Protein AF-A0A3M5EMF5-F1 (afdb_monomer_lite)

InterPro domains:
  IPR009246 Ethanolamine ammonia-lyase small subunit [PF05985] (13-131)
  IPR009246 Ethanolamine ammonia-lyase small subunit [PTHR39330] (5-131)
  IPR042251 Ethanolamine ammonia-lyase light chain, C-terminal [G3DSA:3.40.50.11240] (61-131)
  IPR042255 Ethanolamine ammonia-lyase light chain, N-terminal [G3DSA:1.10.30.40] (2-56)

Foldseek 3Di:
DDPPPDDPDPDDQPCVVVVVVDVDPPPQDADVPHGDPVVVVVVVVVVVVVVVQQQDDAPPVVVQVVQVVVVHHDDDFAFQQPGSVSVVVPVVRVVHTDPVRVVSVVVVCVVPPPPDPDDDDDDQRRGSPVD

Secondary structure (DSSP, 8-state):
-----PPPS-S--TTGGGGGG-SS------BTTB--HHHHHHHHHHHHHHHHHTTPPP-HHHHHHHHHHTT-------BS--SHHHHHH-HHHHTSB-HHHHHHHHHHHHTSSS--S-------TT-GGG-

Structure (mmCIF, N/CA/C/O backbone):
data_AF-A0A3M5EMF5-F1
#
_entry.id   AF-A0A3M5EMF5-F1
#
loop_
_atom_site.group_PDB
_atom_site.id
_atom_site.type_symbol
_atom_site.label_atom_id
_atom_site.label_alt_id
_atom_site.label_comp_id
_atom_site.label_asym_id
_atom_site.label_entity_id
_atom_site.label_seq_id
_atom_site.pdbx_PDB_ins_code
_atom_site.Cartn_x
_atom_site.Cartn_y
_atom_site.Cartn_z
_atom_site.occupancy
_atom_site.B_iso_or_equiv
_atom_site.auth_seq_id
_atom_site.auth_comp_id
_atom_site.auth_asym_id
_atom_site.auth_atom_id
_atom_site.pdbx_PDB_model_num
ATOM 1 N N . MET A 1 1 ? 43.102 1.481 -36.645 1.00 35.72 1 MET A N 1
ATOM 2 C CA . MET A 1 1 ? 43.067 0.506 -35.533 1.00 35.72 1 MET A CA 1
ATOM 3 C C . MET A 1 1 ? 41.605 0.177 -35.296 1.00 35.72 1 MET A C 1
ATOM 5 O O . MET A 1 1 ? 40.819 1.099 -35.171 1.00 35.72 1 MET A O 1
ATOM 9 N N . ASN A 1 2 ? 41.260 -1.101 -35.422 1.00 34.41 2 ASN A N 1
ATOM 10 C CA . ASN A 1 2 ? 39.952 -1.602 -35.848 1.00 34.41 2 ASN A CA 1
ATOM 11 C C . ASN A 1 2 ? 38.754 -1.158 -34.996 1.00 34.41 2 ASN A C 1
ATOM 13 O O . ASN A 1 2 ? 38.598 -1.617 -33.865 1.00 34.41 2 ASN A O 1
ATOM 17 N N . ASP A 1 3 ? 37.845 -0.411 -35.627 1.00 43.34 3 ASP A N 1
ATOM 18 C CA . ASP A 1 3 ? 36.421 -0.409 -35.300 1.00 43.34 3 ASP A CA 1
ATOM 19 C C . ASP A 1 3 ? 35.869 -1.819 -35.540 1.00 43.34 3 ASP A C 1
ATOM 21 O O . ASP A 1 3 ? 35.517 -2.210 -36.656 1.00 43.34 3 ASP A O 1
ATOM 25 N N . LYS A 1 4 ? 35.828 -2.630 -34.481 1.00 44.75 4 LYS A N 1
ATOM 26 C CA . LYS A 1 4 ? 35.009 -3.842 -34.476 1.00 44.75 4 LYS A CA 1
ATOM 27 C C . LYS A 1 4 ? 33.558 -3.411 -34.306 1.00 44.75 4 LYS A C 1
ATOM 29 O O . LYS A 1 4 ? 33.077 -3.240 -33.189 1.00 44.75 4 LYS A O 1
ATOM 34 N N . HIS A 1 5 ? 32.891 -3.252 -35.443 1.00 44.16 5 HIS A N 1
ATOM 35 C CA . HIS A 1 5 ? 31.442 -3.280 -35.587 1.00 44.16 5 HIS A CA 1
ATOM 36 C C . HIS A 1 5 ? 30.889 -4.442 -34.734 1.00 44.16 5 HIS A C 1
ATOM 38 O O . HIS A 1 5 ? 31.096 -5.614 -35.056 1.00 44.16 5 HIS A O 1
ATOM 44 N N . LEU A 1 6 ? 30.291 -4.130 -33.580 1.00 47.00 6 LEU A N 1
ATOM 45 C CA . LEU A 1 6 ? 29.552 -5.113 -32.789 1.00 47.00 6 LEU A CA 1
ATOM 46 C C . LEU A 1 6 ? 28.300 -5.473 -33.598 1.00 47.00 6 LEU A C 1
ATOM 48 O O . LEU A 1 6 ? 27.601 -4.554 -34.020 1.00 47.00 6 LEU A O 1
ATOM 52 N N . PRO A 1 7 ? 28.037 -6.763 -33.857 1.00 41.88 7 PRO A N 1
ATOM 53 C CA . PRO A 1 7 ? 27.007 -7.154 -34.800 1.00 41.88 7 PRO A CA 1
ATOM 54 C C . PRO A 1 7 ? 25.624 -6.700 -34.338 1.00 41.88 7 PRO A C 1
ATOM 56 O O . PRO A 1 7 ? 25.227 -6.875 -33.184 1.00 41.88 7 PRO A O 1
ATOM 59 N N . ASP A 1 8 ? 24.934 -6.121 -35.310 1.00 46.72 8 ASP A N 1
ATOM 60 C CA . ASP A 1 8 ? 23.567 -5.643 -35.298 1.00 46.72 8 ASP A CA 1
ATOM 61 C C . ASP A 1 8 ? 22.568 -6.820 -35.223 1.00 46.72 8 ASP A C 1
ATOM 63 O O . ASP A 1 8 ? 22.722 -7.842 -35.898 1.00 46.72 8 ASP A O 1
ATOM 67 N N . ALA A 1 9 ? 21.564 -6.659 -34.360 1.00 49.88 9 ALA A N 1
ATOM 68 C CA . ALA A 1 9 ? 20.190 -7.182 -34.395 1.00 49.88 9 ALA A CA 1
ATOM 69 C C . ALA A 1 9 ? 19.824 -8.617 -34.881 1.00 49.88 9 ALA A C 1
ATOM 71 O O . ALA A 1 9 ? 18.633 -8.878 -35.033 1.00 49.88 9 ALA A O 1
ATOM 72 N N . SER A 1 10 ? 20.740 -9.570 -35.092 1.00 48.84 10 SER A N 1
ATOM 73 C CA . SER A 1 10 ? 20.403 -10.838 -35.793 1.00 48.84 10 SER A CA 1
ATOM 74 C C . SER A 1 10 ? 20.850 -12.153 -35.139 1.00 48.84 10 SER A C 1
ATOM 76 O O . SER A 1 10 ? 20.600 -13.219 -35.694 1.00 48.84 10 SER A O 1
ATOM 78 N N . ALA A 1 11 ? 21.434 -12.127 -33.939 1.00 53.88 11 ALA A N 1
ATOM 79 C CA . ALA A 1 11 ? 21.565 -13.332 -33.120 1.00 53.88 11 ALA A CA 1
ATOM 80 C C . ALA A 1 11 ? 20.456 -13.325 -32.066 1.00 53.88 11 ALA A C 1
ATOM 82 O O . ALA A 1 11 ? 20.387 -12.389 -31.263 1.00 53.88 11 ALA A O 1
ATOM 83 N N . GLU A 1 12 ? 19.588 -14.342 -32.066 1.00 65.94 12 GLU A N 1
ATOM 84 C CA . GLU A 1 12 ? 18.649 -14.570 -30.967 1.00 65.94 12 GLU A CA 1
ATOM 85 C C . GLU A 1 12 ? 19.419 -14.475 -29.651 1.00 65.94 12 GLU A C 1
ATOM 87 O O . GLU A 1 12 ? 20.368 -15.221 -29.411 1.00 65.94 12 GLU A O 1
ATOM 92 N N . ASN A 1 13 ? 19.068 -13.490 -28.825 1.00 75.00 13 ASN A N 1
ATOM 93 C CA . ASN A 1 13 ? 19.717 -13.303 -27.540 1.00 75.00 13 ASN A CA 1
ATOM 94 C C . ASN A 1 13 ? 19.488 -14.591 -26.723 1.00 75.00 13 ASN A C 1
ATOM 96 O O . ASN A 1 13 ? 18.343 -14.851 -26.345 1.00 75.00 13 ASN A O 1
ATOM 100 N N . PRO A 1 14 ? 20.536 -15.385 -26.421 1.00 85.50 14 PRO A N 1
ATOM 101 C CA . PRO A 1 14 ? 20.384 -16.716 -25.826 1.00 85.50 14 PRO A CA 1
ATOM 102 C C . PRO A 1 14 ? 19.787 -16.662 -24.415 1.00 85.50 14 PRO A C 1
ATOM 104 O O . PRO A 1 14 ? 19.355 -17.676 -23.876 1.00 85.50 14 PRO A O 1
ATOM 107 N N . TRP A 1 15 ? 19.731 -15.470 -23.817 1.00 88.25 15 TRP A N 1
ATOM 108 C CA . TRP A 1 15 ? 19.139 -15.215 -22.511 1.00 88.25 15 TRP A CA 1
ATOM 109 C C . TRP A 1 15 ? 17.634 -14.912 -22.576 1.00 88.25 15 TRP A C 1
ATOM 111 O O . TRP A 1 15 ? 16.989 -14.853 -21.530 1.00 88.25 15 TRP A O 1
ATOM 121 N N . LEU A 1 16 ? 17.052 -14.721 -23.769 1.00 89.06 16 LEU A N 1
ATOM 122 C CA . LEU A 1 16 ? 15.616 -14.460 -23.939 1.00 89.06 16 LEU A CA 1
ATOM 123 C C . LEU A 1 16 ? 14.723 -15.536 -23.302 1.00 89.06 16 LEU A C 1
ATOM 125 O O . LEU A 1 16 ? 13.790 -15.140 -22.599 1.00 89.06 16 LEU A O 1
ATOM 129 N N . PRO A 1 17 ? 14.994 -16.851 -23.454 1.00 93.25 17 PRO A N 1
ATOM 130 C CA . PRO A 1 17 ? 14.179 -17.888 -22.821 1.00 93.25 17 PRO A CA 1
ATOM 131 C C . PRO A 1 17 ? 14.110 -17.758 -21.293 1.00 93.25 17 PRO A C 1
ATOM 133 O O . PRO A 1 17 ? 13.071 -18.031 -20.697 1.00 93.25 17 PRO A O 1
ATOM 136 N N . LEU A 1 18 ? 15.172 -17.257 -20.646 1.00 93.56 18 LEU A N 1
ATOM 137 C CA . LEU A 1 18 ? 15.206 -17.098 -19.187 1.00 93.56 18 LEU A CA 1
ATOM 138 C C . LEU A 1 18 ? 14.213 -16.051 -18.672 1.00 93.56 18 LEU A C 1
ATOM 140 O O . LEU A 1 18 ? 13.840 -16.099 -17.501 1.00 93.56 18 LEU A O 1
ATOM 144 N N . ARG A 1 19 ? 13.746 -15.125 -19.523 1.00 92.81 19 ARG A N 1
ATOM 145 C CA . ARG A 1 19 ? 12.739 -14.125 -19.129 1.00 92.81 19 ARG A CA 1
ATOM 146 C C . ARG A 1 19 ? 11.427 -14.760 -18.676 1.00 92.81 19 ARG A C 1
ATOM 148 O O . ARG A 1 19 ? 10.711 -14.147 -17.900 1.00 92.81 19 ARG A O 1
ATOM 155 N N . GLN A 1 20 ? 11.106 -15.964 -19.143 1.00 93.88 20 GLN A N 1
ATOM 156 C CA . GLN A 1 20 ? 9.887 -16.666 -18.730 1.00 93.88 20 GLN A CA 1
ATOM 157 C C . GLN A 1 20 ? 9.975 -17.201 -17.294 1.00 93.88 20 GLN A C 1
ATOM 159 O O . GLN A 1 20 ? 8.953 -17.499 -16.686 1.00 93.88 20 GLN A O 1
ATOM 164 N N . LEU A 1 21 ? 11.188 -17.303 -16.742 1.00 96.81 21 LEU A N 1
ATOM 165 C CA . LEU A 1 21 ? 11.439 -17.871 -15.418 1.00 96.81 21 LEU A CA 1
ATOM 166 C C . LEU A 1 21 ? 11.446 -16.816 -14.305 1.00 96.81 21 LEU A C 1
ATOM 168 O O . LEU A 1 21 ? 11.584 -17.166 -13.135 1.00 96.81 21 LEU A O 1
ATOM 172 N N . THR A 1 22 ? 11.352 -15.524 -14.637 1.00 96.25 22 THR A N 1
ATOM 173 C CA . THR A 1 22 ? 11.408 -14.453 -13.638 1.00 96.25 22 THR A CA 1
ATOM 174 C C . THR A 1 22 ? 10.677 -13.190 -14.091 1.00 96.25 22 THR A C 1
ATOM 176 O O . THR A 1 22 ? 10.793 -12.795 -15.250 1.00 96.25 22 THR A O 1
ATOM 179 N N . PRO A 1 23 ? 9.985 -12.481 -13.181 1.00 93.69 23 PRO A N 1
ATOM 180 C CA . PRO A 1 23 ? 9.460 -11.148 -13.469 1.00 93.69 23 PRO A CA 1
ATOM 181 C C . PRO A 1 23 ? 10.567 -10.079 -13.552 1.00 93.69 23 PRO A C 1
ATOM 183 O O . PRO A 1 23 ? 10.298 -8.943 -13.951 1.00 93.69 23 PRO A O 1
ATOM 186 N N . ALA A 1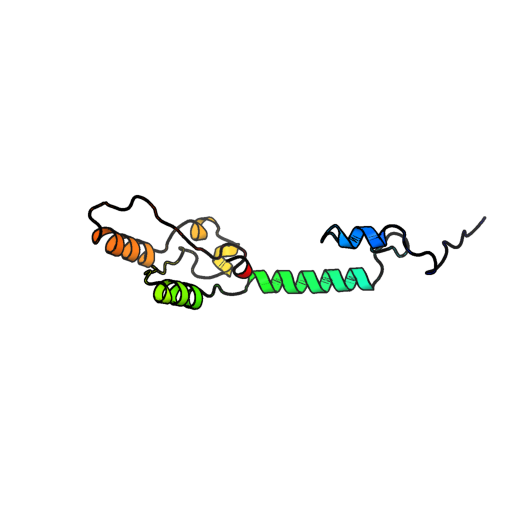 24 ? 11.808 -10.403 -13.163 1.00 96.00 24 ALA A N 1
ATOM 187 C CA . ALA A 1 24 ? 12.928 -9.475 -13.248 1.00 96.00 24 ALA A CA 1
ATOM 188 C C . ALA A 1 24 ? 13.204 -9.062 -14.704 1.00 96.00 24 ALA A C 1
ATOM 190 O O . ALA A 1 24 ? 13.153 -9.864 -15.638 1.00 96.00 24 ALA A O 1
ATOM 191 N N . ARG A 1 25 ? 13.551 -7.787 -14.903 1.00 94.00 25 ARG A N 1
ATOM 192 C CA . ARG A 1 25 ? 13.815 -7.203 -16.227 1.00 94.00 25 ARG A CA 1
ATOM 193 C C . ARG A 1 25 ? 15.211 -7.593 -16.741 1.00 94.00 25 ARG A C 1
ATOM 195 O O . ARG A 1 25 ? 16.112 -6.762 -16.792 1.00 94.00 25 ARG A O 1
ATOM 202 N N . ILE A 1 26 ? 15.396 -8.864 -17.095 1.00 94.31 26 ILE A N 1
ATOM 203 C CA . ILE A 1 26 ? 16.650 -9.416 -17.640 1.00 94.31 26 ILE A CA 1
ATOM 204 C C . ILE A 1 26 ? 16.628 -9.496 -19.175 1.00 94.31 26 ILE A C 1
ATOM 206 O O . ILE A 1 26 ? 15.578 -9.362 -19.803 1.00 94.31 26 ILE A O 1
ATOM 210 N N . ALA A 1 27 ? 17.796 -9.731 -19.784 1.00 93.00 27 ALA A N 1
ATOM 211 C CA . ALA A 1 27 ? 17.954 -9.910 -21.233 1.00 93.00 27 ALA A CA 1
ATOM 212 C C . ALA A 1 27 ? 17.402 -8.739 -22.087 1.00 93.00 27 ALA A C 1
ATOM 214 O O . ALA A 1 27 ? 16.896 -8.949 -23.187 1.00 93.00 27 ALA A O 1
ATOM 215 N N . LEU A 1 28 ? 17.520 -7.499 -21.593 1.00 91.62 28 LEU A N 1
ATOM 216 C CA . LEU A 1 28 ? 16.981 -6.285 -22.233 1.00 91.62 28 LEU A CA 1
ATOM 217 C C . LEU A 1 28 ? 17.796 -5.772 -23.433 1.00 91.62 28 LEU A C 1
ATOM 219 O O . LEU A 1 28 ? 17.342 -4.881 -24.147 1.00 91.62 28 LEU A O 1
ATOM 223 N N . GLY A 1 29 ? 19.000 -6.307 -23.645 1.00 89.94 29 GLY A N 1
ATOM 224 C CA . GLY A 1 29 ? 19.963 -5.754 -24.598 1.00 89.94 29 GLY A CA 1
ATOM 225 C C . GLY A 1 29 ? 20.640 -4.478 -24.084 1.00 89.94 29 GLY A C 1
ATOM 226 O O . GLY A 1 29 ? 20.492 -4.103 -22.920 1.00 89.94 29 GLY A O 1
ATOM 227 N N . ARG A 1 30 ? 21.424 -3.831 -24.952 1.00 90.69 30 ARG A N 1
ATOM 228 C CA . ARG A 1 30 ? 22.159 -2.589 -24.659 1.00 90.69 30 ARG A CA 1
ATOM 229 C C . ARG A 1 30 ? 22.461 -1.811 -25.937 1.00 90.69 30 ARG A C 1
ATOM 231 O O . ARG A 1 30 ? 22.705 -2.424 -26.974 1.00 90.69 30 ARG A O 1
ATOM 238 N N . THR A 1 31 ? 22.534 -0.491 -25.822 1.00 90.44 31 THR A N 1
ATOM 239 C CA . THR A 1 31 ? 23.058 0.422 -26.844 1.00 90.44 31 THR A CA 1
ATOM 240 C C . THR A 1 31 ? 24.283 1.114 -26.250 1.00 90.44 31 THR A C 1
ATOM 242 O O . THR A 1 31 ? 24.158 1.939 -25.347 1.00 90.44 31 THR A O 1
ATOM 245 N N . GLY A 1 32 ? 25.486 0.722 -26.683 1.00 91.94 32 GLY A N 1
ATOM 246 C CA . GLY A 1 32 ? 26.726 1.114 -26.002 1.00 91.94 32 GLY A CA 1
ATOM 247 C C . GLY A 1 32 ? 26.759 0.593 -24.559 1.00 91.94 32 GLY A C 1
ATOM 248 O O . GLY A 1 32 ? 26.657 -0.616 -24.331 1.00 91.94 32 GLY A O 1
ATOM 249 N N . THR A 1 33 ? 26.881 1.510 -23.598 1.00 93.31 33 THR A N 1
ATOM 250 C CA . THR A 1 33 ? 26.826 1.244 -22.148 1.00 93.31 33 THR A CA 1
ATOM 251 C C . THR A 1 33 ? 25.447 1.523 -21.534 1.00 93.31 33 THR A C 1
ATOM 253 O O . THR A 1 33 ? 25.296 1.463 -20.316 1.00 93.31 33 THR A O 1
ATOM 256 N N . SER A 1 34 ? 24.435 1.834 -22.351 1.00 93.88 34 SER A N 1
ATOM 257 C CA . SER A 1 34 ? 23.096 2.243 -21.906 1.00 93.88 34 SER A CA 1
ATOM 258 C C . SER A 1 34 ? 22.005 1.242 -22.297 1.00 93.88 34 SER A C 1
ATOM 260 O O . SER A 1 34 ? 22.214 0.348 -23.120 1.00 93.88 34 SER A O 1
ATOM 262 N N . LEU A 1 35 ? 20.816 1.398 -21.704 1.00 94.88 35 LEU A N 1
ATOM 263 C CA . LEU A 1 35 ? 19.625 0.649 -22.104 1.00 94.88 35 LEU A CA 1
ATOM 264 C C . LEU A 1 35 ? 19.152 1.081 -23.501 1.00 94.88 35 LEU A C 1
ATOM 266 O O . LEU A 1 35 ? 19.229 2.267 -23.829 1.00 94.88 35 LEU A O 1
ATOM 270 N N . PRO A 1 36 ? 18.602 0.161 -24.310 1.00 95.31 36 PRO A N 1
ATOM 271 C CA . PRO A 1 36 ? 17.877 0.544 -25.511 1.00 95.31 36 PRO A CA 1
ATOM 272 C C . PRO A 1 36 ? 16.623 1.355 -25.149 1.00 95.31 36 PRO A C 1
ATOM 274 O O . PRO A 1 36 ? 16.052 1.204 -24.064 1.00 95.31 36 PRO A O 1
ATOM 277 N N . THR A 1 37 ? 16.149 2.178 -26.086 1.00 95.81 37 THR A N 1
ATOM 278 C CA . THR A 1 37 ? 15.040 3.118 -25.852 1.00 95.81 37 THR A CA 1
ATOM 279 C C . THR A 1 37 ? 13.763 2.437 -25.363 1.00 95.81 37 THR A C 1
ATOM 281 O O . THR A 1 37 ? 13.103 2.944 -24.463 1.00 95.81 37 THR A O 1
ATOM 284 N N . ARG A 1 38 ? 13.404 1.271 -25.912 1.00 96.00 38 ARG A N 1
ATOM 285 C CA . ARG A 1 38 ? 12.152 0.591 -25.546 1.00 96.00 38 ARG A CA 1
ATOM 286 C C . ARG A 1 38 ? 12.134 0.115 -24.080 1.00 96.00 38 ARG 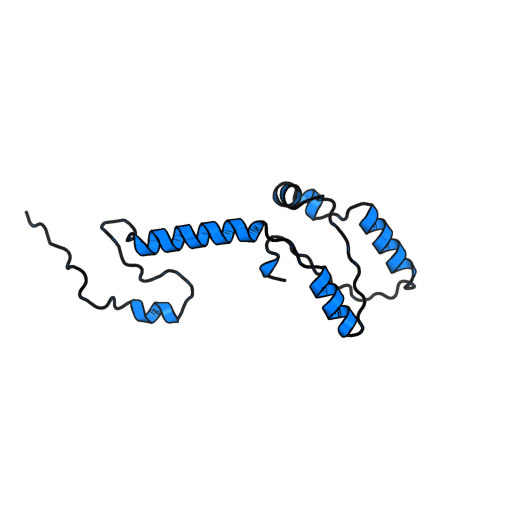A C 1
ATOM 288 O O . ARG A 1 38 ? 11.251 0.566 -23.359 1.00 96.00 38 ARG A O 1
ATOM 295 N N . PRO A 1 39 ? 13.111 -0.673 -23.583 1.00 95.19 39 PRO A N 1
ATOM 296 C CA . PRO A 1 39 ? 13.213 -0.987 -22.155 1.00 95.19 39 PRO A CA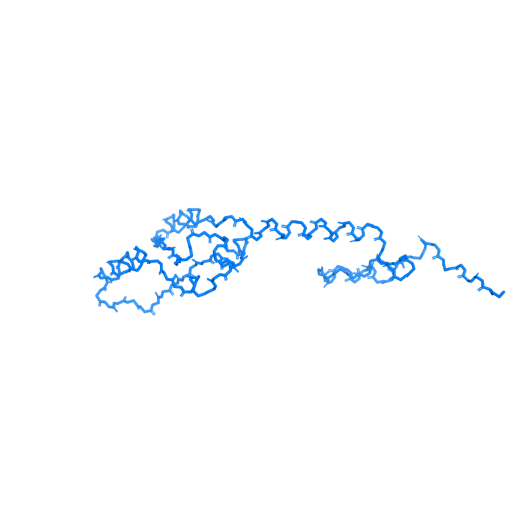 1
ATOM 297 C C . PRO A 1 39 ? 13.261 0.239 -21.231 1.00 95.19 39 PRO A C 1
ATOM 299 O O . PRO A 1 39 ? 12.733 0.179 -20.121 1.00 95.19 39 PRO A O 1
ATOM 302 N N . GLN A 1 40 ? 13.873 1.341 -21.683 1.00 97.31 40 GLN A N 1
ATOM 303 C CA . GLN A 1 40 ? 13.900 2.602 -20.939 1.00 97.31 40 GLN A CA 1
ATOM 304 C C . GLN A 1 40 ? 12.496 3.217 -20.805 1.00 97.31 40 GLN A C 1
ATOM 306 O O . GLN A 1 40 ? 12.093 3.585 -19.701 1.00 97.31 40 GLN A O 1
ATOM 311 N N . LEU A 1 41 ? 11.730 3.291 -21.898 1.00 98.19 41 LEU A N 1
ATOM 312 C CA . LEU A 1 41 ? 10.346 3.781 -21.879 1.00 98.19 41 LEU A CA 1
ATOM 313 C C . LEU A 1 41 ? 9.433 2.862 -21.056 1.00 98.19 41 LEU A C 1
ATOM 315 O O . LEU A 1 41 ? 8.666 3.345 -20.225 1.00 98.19 41 LEU A O 1
ATOM 319 N N . ASP A 1 42 ? 9.575 1.542 -21.203 1.00 97.62 42 ASP A N 1
ATOM 320 C CA . ASP A 1 42 ? 8.818 0.554 -20.422 1.00 97.62 42 ASP A CA 1
ATOM 321 C C . ASP A 1 42 ? 9.106 0.665 -18.913 1.00 97.62 42 ASP A C 1
ATOM 323 O O . ASP A 1 42 ? 8.285 0.284 -18.073 1.00 97.62 42 ASP A O 1
ATOM 327 N N . PHE A 1 43 ? 10.306 1.112 -18.529 1.00 97.06 43 PHE A N 1
ATOM 328 C CA . PHE A 1 43 ? 10.647 1.381 -17.132 1.00 97.06 43 PHE A CA 1
ATOM 329 C C . PHE A 1 43 ? 9.990 2.671 -16.637 1.00 97.06 43 PHE A C 1
ATOM 331 O O . PHE A 1 43 ? 9.370 2.666 -15.576 1.00 97.06 43 PHE A O 1
ATOM 338 N N . GLN A 1 44 ? 10.077 3.754 -17.411 1.00 98.06 44 GLN A N 1
ATOM 339 C CA . GLN A 1 44 ? 9.459 5.037 -17.062 1.00 98.06 44 GLN A CA 1
ATOM 340 C C . GLN A 1 44 ? 7.939 4.925 -16.924 1.00 98.06 44 GLN A C 1
ATOM 342 O O . GLN A 1 44 ? 7.378 5.441 -15.959 1.00 98.06 44 GLN A O 1
ATOM 347 N N . TYR A 1 45 ? 7.290 4.196 -17.835 1.00 98.12 45 TYR A N 1
ATOM 348 C CA . TYR A 1 45 ? 5.858 3.923 -17.765 1.00 98.12 45 TYR A CA 1
ATOM 349 C C . TYR A 1 45 ? 5.485 3.173 -16.481 1.00 98.12 45 TYR A C 1
ATOM 351 O O . TYR A 1 45 ? 4.631 3.629 -15.725 1.00 98.12 45 TYR A O 1
ATOM 359 N N . ALA A 1 46 ? 6.185 2.077 -16.173 1.00 97.19 46 ALA A N 1
ATOM 360 C CA . ALA A 1 46 ? 5.932 1.326 -14.945 1.00 97.19 46 ALA A CA 1
ATOM 361 C C . ALA A 1 46 ? 6.215 2.151 -13.679 1.00 97.19 46 ALA A C 1
ATOM 363 O O . ALA A 1 46 ? 5.522 2.000 -12.677 1.00 97.19 46 ALA A O 1
ATOM 364 N N . HIS A 1 47 ? 7.212 3.040 -13.712 1.00 97.69 47 HIS A N 1
ATOM 365 C CA . HIS A 1 47 ? 7.493 3.938 -12.596 1.00 97.69 47 HIS A CA 1
ATOM 366 C C . HIS A 1 47 ? 6.368 4.961 -12.385 1.00 97.69 47 HIS A C 1
ATOM 368 O O . HIS A 1 47 ? 5.972 5.184 -11.243 1.00 97.69 47 HIS A O 1
ATOM 374 N N . ALA A 1 48 ? 5.824 5.542 -13.460 1.00 96.94 48 ALA A N 1
ATOM 375 C CA . ALA A 1 48 ? 4.652 6.412 -13.379 1.00 96.94 48 ALA A CA 1
ATOM 376 C C . ALA A 1 48 ? 3.453 5.668 -12.766 1.00 96.94 48 ALA A C 1
ATOM 378 O O . ALA A 1 48 ? 2.912 6.121 -11.761 1.00 96.94 48 ALA A O 1
ATOM 379 N N . GLN A 1 49 ? 3.136 4.467 -13.265 1.00 95.81 49 GLN A N 1
ATOM 380 C CA . GLN A 1 49 ? 2.061 3.639 -12.704 1.00 95.81 49 GLN A CA 1
ATOM 381 C C . GLN A 1 49 ? 2.272 3.321 -11.217 1.00 95.81 49 GLN A C 1
ATOM 383 O O . GLN A 1 49 ? 1.333 3.383 -10.428 1.00 95.81 49 GLN A O 1
ATOM 388 N N . ALA A 1 50 ? 3.505 2.999 -10.814 1.00 93.44 50 ALA A N 1
ATOM 389 C CA . ALA A 1 50 ? 3.820 2.716 -9.417 1.00 93.44 50 ALA A CA 1
ATOM 390 C C . ALA A 1 50 ? 3.620 3.945 -8.514 1.00 93.44 50 ALA A C 1
ATOM 392 O O . ALA A 1 50 ? 3.147 3.801 -7.389 1.00 93.44 50 ALA A O 1
ATOM 393 N N . ARG A 1 51 ? 3.949 5.151 -8.996 1.00 93.38 51 ARG A N 1
ATOM 394 C CA . ARG A 1 51 ? 3.706 6.399 -8.254 1.00 93.38 51 ARG A CA 1
ATOM 395 C C . ARG A 1 51 ? 2.217 6.670 -8.087 1.00 93.38 51 ARG A C 1
ATOM 397 O O . ARG A 1 51 ? 1.802 7.010 -6.985 1.00 93.38 51 ARG A O 1
ATOM 404 N N . ASP A 1 52 ? 1.429 6.465 -9.137 1.00 92.31 52 ASP A N 1
ATOM 405 C CA . ASP A 1 52 ? -0.026 6.629 -9.069 1.00 92.31 52 ASP A CA 1
ATOM 406 C C . ASP A 1 52 ? -0.645 5.625 -8.084 1.00 92.31 52 ASP A C 1
ATOM 408 O O . ASP A 1 52 ? -1.479 5.990 -7.254 1.00 92.31 52 ASP A O 1
ATOM 412 N N . ALA A 1 53 ? -0.167 4.376 -8.096 1.00 90.75 53 ALA A N 1
ATOM 413 C CA . ALA A 1 53 ? -0.644 3.319 -7.207 1.00 90.75 53 ALA A CA 1
ATOM 414 C C . ALA A 1 53 ? -0.452 3.634 -5.711 1.00 90.75 53 ALA A C 1
ATOM 416 O O . ALA A 1 53 ? -1.287 3.249 -4.892 1.00 90.75 53 ALA A O 1
ATOM 417 N N . VAL A 1 54 ? 0.600 4.376 -5.341 1.00 90.62 54 VAL A N 1
ATOM 418 C CA . VAL A 1 54 ? 0.839 4.813 -3.950 1.00 90.62 54 VAL A CA 1
ATOM 419 C C . VAL A 1 54 ? -0.275 5.728 -3.434 1.00 90.62 54 VAL A C 1
ATOM 421 O O . VAL A 1 54 ? -0.445 5.836 -2.219 1.00 90.62 54 VAL A O 1
ATOM 424 N N . HIS A 1 55 ? -1.044 6.367 -4.313 1.00 88.00 55 HIS A N 1
ATOM 425 C CA . HIS A 1 55 ? -2.129 7.274 -3.941 1.00 88.00 55 HIS A CA 1
ATOM 426 C C . HIS A 1 55 ? -3.527 6.676 -4.123 1.00 88.00 55 HIS A C 1
ATOM 428 O O . HIS A 1 55 ? -4.510 7.363 -3.844 1.00 88.00 55 HIS A O 1
ATOM 434 N N . LEU A 1 56 ? -3.637 5.417 -4.560 1.00 88.94 56 LEU A N 1
ATOM 435 C CA . LEU A 1 56 ? -4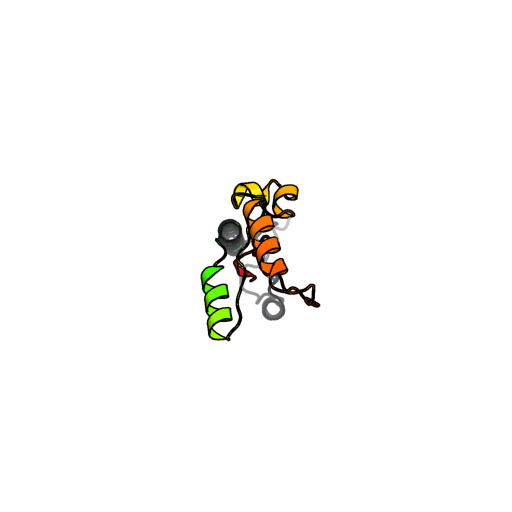.936 4.768 -4.703 1.00 88.94 56 LEU A CA 1
ATOM 436 C C . LEU A 1 56 ? -5.632 4.626 -3.340 1.00 88.94 56 LEU A C 1
ATOM 438 O O . LEU A 1 56 ? -4.990 4.215 -2.367 1.00 88.94 56 LEU A O 1
ATOM 442 N N . PRO A 1 57 ? -6.932 4.960 -3.261 1.00 86.94 57 PRO A N 1
ATOM 443 C CA . PRO A 1 57 ? -7.690 4.833 -2.030 1.00 86.94 57 PRO A CA 1
ATOM 444 C C . PRO A 1 57 ? -7.964 3.365 -1.706 1.00 86.94 57 PRO A C 1
ATOM 446 O O . PRO A 1 57 ? -8.076 2.516 -2.589 1.00 86.94 57 PRO A O 1
ATOM 449 N N . PHE A 1 58 ? -8.122 3.087 -0.418 1.00 89.94 58 PHE A N 1
ATOM 450 C CA . PHE A 1 58 ? -8.526 1.782 0.074 1.00 89.94 58 PHE A CA 1
ATOM 451 C C . PHE A 1 58 ? -10.047 1.621 0.067 1.00 89.94 58 PHE A C 1
ATOM 453 O O . PHE A 1 58 ? -10.762 2.375 0.738 1.00 89.94 58 PHE A O 1
ATOM 460 N N . ASP A 1 59 ? -10.538 0.617 -0.660 1.00 92.38 59 ASP A N 1
ATOM 461 C CA . ASP A 1 59 ? -11.967 0.313 -0.768 1.00 92.38 59 ASP A CA 1
ATOM 462 C C . ASP A 1 59 ? -12.466 -0.526 0.421 1.00 92.38 59 ASP A C 1
ATOM 464 O O . ASP A 1 59 ? -12.798 -1.711 0.335 1.00 92.38 59 ASP A O 1
ATOM 468 N N . HIS A 1 60 ? -12.511 0.120 1.582 1.00 93.06 60 HIS A N 1
ATOM 469 C CA . HIS A 1 60 ? -13.027 -0.469 2.814 1.00 93.06 60 HIS A CA 1
ATOM 470 C C . HIS A 1 60 ? -14.524 -0.829 2.734 1.00 93.06 60 HIS A C 1
ATOM 472 O O . HIS A 1 60 ? -14.986 -1.687 3.494 1.00 93.06 60 HIS A O 1
ATOM 478 N N . ALA A 1 61 ? -15.283 -0.186 1.838 1.00 94.06 61 ALA A N 1
ATOM 479 C CA . ALA A 1 61 ? -16.705 -0.446 1.648 1.00 94.06 61 ALA A CA 1
ATOM 480 C C . ALA A 1 61 ? -16.917 -1.821 1.006 1.00 94.06 61 ALA A C 1
ATOM 482 O O . ALA A 1 61 ? -17.621 -2.652 1.582 1.00 94.06 61 ALA A O 1
ATOM 483 N N . ALA A 1 62 ? -16.218 -2.112 -0.097 1.00 93.94 62 ALA A N 1
ATOM 484 C CA . ALA A 1 62 ? -16.295 -3.415 -0.757 1.00 93.94 62 ALA A CA 1
ATOM 485 C C . ALA A 1 62 ? -15.908 -4.575 0.179 1.00 93.94 62 ALA A C 1
ATOM 487 O O . ALA A 1 62 ? -16.564 -5.621 0.187 1.00 93.94 62 ALA A O 1
ATOM 488 N N . ILE A 1 63 ? -14.881 -4.385 1.015 1.00 93.25 63 ILE A N 1
ATOM 489 C CA . ILE A 1 63 ? -14.467 -5.391 2.008 1.00 93.25 63 ILE A CA 1
ATOM 490 C C . ILE A 1 63 ? -15.557 -5.598 3.062 1.00 93.25 63 ILE A C 1
ATOM 492 O O . ILE A 1 63 ? -15.915 -6.738 3.368 1.00 93.25 63 ILE A O 1
ATOM 496 N N . SER A 1 64 ? -16.104 -4.510 3.605 1.00 95.00 64 SER A N 1
ATOM 497 C CA . SER A 1 64 ? -17.149 -4.576 4.632 1.00 95.00 64 SER A CA 1
ATOM 498 C C . SER A 1 64 ? -18.419 -5.247 4.106 1.00 95.00 64 SER A C 1
ATOM 500 O O . SER A 1 64 ? -19.000 -6.089 4.792 1.00 95.00 64 SER A O 1
ATOM 502 N N . ASP A 1 65 ? -18.812 -4.952 2.869 1.00 95.69 65 ASP A N 1
ATOM 503 C CA . ASP A 1 65 ? -19.952 -5.596 2.215 1.00 95.69 65 ASP A CA 1
ATOM 504 C C . ASP A 1 65 ? -19.692 -7.085 1.968 1.00 95.69 65 ASP A C 1
ATOM 506 O O . ASP A 1 65 ? -20.547 -7.927 2.257 1.00 95.69 65 ASP A O 1
ATOM 510 N N . GLY A 1 66 ? -18.489 -7.440 1.512 1.00 95.31 66 GLY A N 1
ATOM 511 C CA . GLY A 1 66 ? -18.088 -8.832 1.323 1.00 95.31 66 GLY A CA 1
ATOM 512 C C . GLY A 1 66 ? -18.075 -9.643 2.624 1.00 95.31 66 GLY A C 1
ATOM 513 O O . GLY A 1 66 ? -18.439 -10.824 2.617 1.00 95.31 66 GLY A O 1
ATOM 514 N N . LEU A 1 67 ? -17.680 -9.036 3.745 1.00 95.00 67 LEU A N 1
ATOM 515 C CA . LEU A 1 67 ? -17.743 -9.666 5.068 1.00 95.00 67 LEU A CA 1
ATOM 516 C C . LEU A 1 67 ? -19.191 -9.836 5.531 1.00 95.00 67 LEU A C 1
ATOM 518 O O . LEU A 1 67 ? -19.577 -10.935 5.941 1.00 95.00 67 LEU A O 1
ATOM 522 N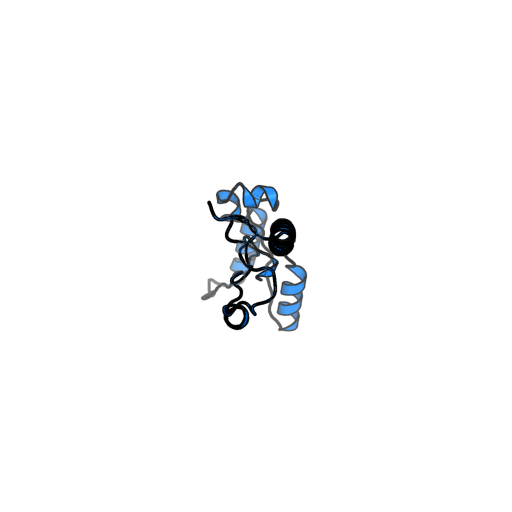 N . ARG A 1 68 ? -20.014 -8.799 5.360 1.00 95.75 68 ARG A N 1
ATOM 523 C CA . ARG A 1 68 ? -21.432 -8.821 5.734 1.00 95.75 68 ARG A CA 1
ATOM 524 C C . ARG A 1 68 ? -22.214 -9.890 4.982 1.00 95.75 68 ARG A C 1
ATOM 526 O O . ARG A 1 68 ? -22.987 -10.624 5.590 1.00 95.75 68 ARG A O 1
ATOM 533 N N . GLN A 1 69 ? -21.966 -10.049 3.681 1.00 96.56 69 GLN A N 1
ATOM 534 C CA . GLN A 1 69 ? -22.560 -11.123 2.869 1.00 96.56 69 GLN A CA 1
ATOM 535 C C . GLN A 1 69 ? -22.203 -12.528 3.378 1.00 96.56 69 GLN A C 1
ATOM 537 O O . GLN A 1 69 ? -22.928 -13.485 3.121 1.00 96.56 69 GLN A O 1
ATOM 542 N N . ARG A 1 70 ? -21.097 -12.661 4.117 1.00 96.25 70 ARG A N 1
ATOM 543 C CA . ARG A 1 70 ? -20.655 -13.905 4.762 1.00 96.25 70 ARG A CA 1
ATOM 544 C C . ARG A 1 70 ? -21.081 -13.991 6.233 1.00 96.25 70 ARG A C 1
ATOM 546 O O . ARG A 1 70 ? -20.573 -14.847 6.954 1.00 96.25 70 ARG A O 1
ATOM 553 N N . GLY A 1 71 ? -21.983 -13.113 6.677 1.00 95.44 71 GLY A N 1
ATOM 554 C CA . GLY A 1 71 ? -22.490 -13.070 8.047 1.00 95.44 71 GLY A CA 1
ATOM 555 C C . GLY A 1 71 ? -21.458 -12.600 9.070 1.00 95.44 71 GLY A C 1
ATOM 556 O O . GLY A 1 71 ? -21.513 -13.032 10.218 1.00 95.44 71 GLY A O 1
ATOM 557 N N . ARG A 1 72 ? -20.482 -11.780 8.658 1.00 92.44 72 ARG A N 1
ATOM 558 C CA . ARG A 1 72 ? -19.463 -11.215 9.551 1.00 92.44 72 ARG A CA 1
ATOM 559 C C . ARG A 1 72 ? -19.576 -9.701 9.598 1.00 92.44 72 ARG A C 1
ATOM 561 O O . ARG A 1 72 ? -19.559 -9.054 8.553 1.00 92.44 72 ARG A O 1
ATOM 568 N N . ASP A 1 73 ? -19.609 -9.157 10.804 1.00 90.75 73 ASP A N 1
ATOM 569 C CA . ASP A 1 73 ? -19.527 -7.718 11.014 1.00 90.75 73 ASP A CA 1
ATOM 570 C C . ASP A 1 73 ? -18.074 -7.236 10.927 1.00 90.75 73 ASP A C 1
ATOM 572 O O . ASP A 1 73 ? -17.128 -7.958 11.256 1.00 90.75 73 ASP A O 1
ATOM 576 N N . SER A 1 74 ? -17.897 -5.999 10.467 1.00 93.81 74 SER A N 1
ATOM 577 C CA . SER A 1 74 ? -16.612 -5.305 10.430 1.00 93.81 74 SER A CA 1
ATOM 578 C C . SER A 1 74 ? -16.717 -3.965 11.150 1.00 93.81 74 SER A C 1
ATOM 580 O O . SER A 1 74 ? -17.744 -3.287 11.103 1.00 93.81 74 SER A O 1
ATOM 582 N N . LEU A 1 75 ? -15.629 -3.571 11.812 1.00 95.12 75 LEU A N 1
ATOM 583 C CA . LEU A 1 75 ? -15.511 -2.272 12.461 1.00 95.12 75 LEU A CA 1
ATOM 584 C C . LEU A 1 75 ? -14.560 -1.391 11.652 1.00 95.12 75 LEU A C 1
ATOM 586 O O . LEU A 1 75 ? -13.365 -1.673 11.580 1.00 95.12 75 LEU A O 1
ATOM 590 N N . LEU A 1 76 ? -15.084 -0.321 11.050 1.00 95.88 76 LEU A N 1
ATOM 591 C CA . LEU A 1 76 ? -14.260 0.662 10.351 1.00 95.88 76 LEU A CA 1
ATOM 592 C C . LEU A 1 76 ? -13.631 1.634 11.355 1.00 95.88 76 LEU A C 1
ATOM 594 O O . LEU A 1 76 ? -14.331 2.284 12.136 1.00 95.88 76 LEU A O 1
ATOM 598 N N . LEU A 1 77 ? -12.306 1.739 11.301 1.00 96.31 77 LEU A N 1
ATOM 599 C CA . LEU A 1 77 ? -11.488 2.596 12.151 1.00 96.31 77 LEU A CA 1
ATOM 600 C C . LEU A 1 77 ? -10.494 3.381 11.290 1.00 96.31 77 LEU A C 1
ATOM 602 O O . LEU A 1 77 ? -10.121 2.942 10.202 1.00 96.31 77 LEU A O 1
ATOM 606 N N . HIS A 1 78 ? -10.033 4.514 11.809 1.00 96.44 78 HIS A N 1
ATOM 607 C CA . HIS A 1 78 ? -9.064 5.392 11.166 1.00 96.44 78 HIS A CA 1
ATOM 608 C C . HIS A 1 78 ? -7.829 5.601 12.043 1.00 96.44 78 HIS A C 1
ATOM 610 O O . HIS A 1 78 ? -7.901 5.691 13.273 1.00 96.44 78 HIS A O 1
ATOM 616 N N . SER A 1 79 ? -6.668 5.681 11.388 1.00 96.75 79 SER A N 1
ATOM 617 C CA . SER A 1 79 ? -5.439 6.119 12.047 1.00 96.75 79 SER A CA 1
ATOM 618 C C . SER A 1 79 ? -5.505 7.609 12.396 1.00 96.75 79 SER A C 1
ATOM 620 O O . SER A 1 79 ? -6.319 8.343 11.845 1.00 96.75 79 SER A O 1
ATOM 622 N N . ALA A 1 80 ? -4.587 8.086 13.232 1.00 97.81 80 ALA A N 1
ATOM 623 C CA . ALA A 1 80 ? -4.444 9.506 13.534 1.00 97.81 80 ALA A CA 1
ATOM 624 C C . ALA A 1 80 ? -3.913 10.323 12.339 1.00 97.81 80 ALA A C 1
ATOM 626 O O . ALA A 1 80 ? -3.889 11.553 12.395 1.00 97.81 80 ALA A O 1
ATOM 627 N N . ALA A 1 81 ? -3.462 9.674 11.259 1.00 96.62 81 ALA A N 1
ATOM 628 C CA . ALA A 1 81 ? -3.179 10.357 10.004 1.00 96.62 81 ALA A CA 1
ATOM 629 C C . ALA A 1 81 ? -4.494 10.631 9.259 1.00 96.62 81 ALA A C 1
ATOM 631 O O . ALA A 1 81 ? -5.164 9.702 8.812 1.00 96.62 81 ALA A O 1
ATOM 632 N N . ALA A 1 82 ? -4.835 11.914 9.120 1.00 93.25 82 ALA A N 1
ATOM 633 C CA . ALA A 1 82 ? -6.098 12.362 8.531 1.00 93.25 82 ALA A CA 1
ATOM 634 C C . ALA A 1 82 ? -6.236 12.033 7.036 1.00 93.25 82 ALA A C 1
ATOM 636 O O . ALA A 1 82 ? -7.345 11.897 6.527 1.00 93.25 82 ALA A O 1
ATOM 637 N N . ASP A 1 83 ? -5.114 11.914 6.328 1.00 92.56 83 ASP A N 1
ATOM 638 C CA . ASP A 1 83 ? -5.086 11.608 4.907 1.00 92.56 83 ASP A CA 1
ATOM 639 C C . ASP A 1 83 ? -3.808 10.850 4.513 1.00 92.56 83 ASP A C 1
ATOM 641 O O . ASP A 1 83 ? -2.871 10.663 5.300 1.00 92.56 83 ASP A O 1
ATOM 645 N N . ARG A 1 84 ? -3.769 10.423 3.247 1.00 91.81 84 ARG A N 1
ATOM 646 C CA . ARG A 1 84 ? -2.652 9.673 2.663 1.00 91.81 84 ARG A CA 1
ATOM 647 C C . ARG A 1 84 ? -1.339 10.458 2.674 1.00 91.81 84 ARG A C 1
ATOM 649 O O . ARG A 1 84 ? -0.277 9.858 2.821 1.00 91.81 84 ARG A O 1
ATOM 656 N N . HIS A 1 85 ? -1.384 11.778 2.507 1.00 92.81 85 HIS A N 1
ATOM 657 C CA . HIS A 1 85 ? -0.186 12.613 2.483 1.00 92.81 85 HIS A CA 1
ATOM 658 C C . HIS A 1 85 ? 0.470 12.660 3.865 1.00 92.81 85 HIS A C 1
ATOM 660 O O . HIS A 1 85 ? 1.674 12.415 3.984 1.00 92.81 85 HIS A O 1
ATOM 666 N N . VAL A 1 86 ? -0.331 12.884 4.909 1.00 95.06 86 VAL A N 1
ATOM 667 C CA . VAL A 1 86 ? 0.117 12.824 6.304 1.00 95.06 86 VAL A CA 1
ATOM 668 C C . VAL A 1 86 ? 0.621 11.422 6.635 1.00 95.06 86 VAL A C 1
ATOM 670 O O . VAL A 1 86 ? 1.701 11.293 7.206 1.00 95.06 86 VAL A O 1
ATOM 673 N N . TYR A 1 87 ? -0.095 10.373 6.224 1.00 94.62 87 TYR A N 1
ATOM 674 C CA . TYR A 1 87 ? 0.298 8.986 6.485 1.00 94.62 87 TYR A CA 1
ATOM 675 C C . TYR A 1 87 ? 1.701 8.655 5.946 1.00 94.62 87 TYR A C 1
ATOM 677 O O . TYR A 1 87 ? 2.506 8.042 6.648 1.00 94.62 87 TYR A O 1
ATOM 685 N N . LEU A 1 88 ? 2.033 9.120 4.735 1.00 93.56 88 LEU A N 1
ATOM 686 C CA . LEU A 1 88 ? 3.341 8.886 4.107 1.00 93.56 88 LEU A CA 1
ATOM 687 C C . LEU A 1 88 ? 4.499 9.641 4.784 1.00 93.56 88 LEU A C 1
ATOM 689 O O . LEU A 1 88 ? 5.649 9.222 4.658 1.00 93.56 88 LEU A O 1
ATOM 693 N N . GLN A 1 89 ? 4.223 10.740 5.491 1.00 96.12 89 GLN A N 1
ATOM 694 C CA . GLN A 1 89 ? 5.250 11.585 6.121 1.00 96.12 89 GLN A CA 1
ATOM 695 C C . GLN A 1 89 ? 5.343 11.416 7.641 1.00 96.12 89 GLN A C 1
ATOM 697 O O . GLN A 1 89 ? 6.377 11.726 8.235 1.00 96.12 89 GLN A O 1
ATOM 702 N N . ARG A 1 90 ? 4.270 10.945 8.283 1.00 96.56 90 ARG A N 1
ATOM 703 C CA . ARG A 1 90 ? 4.121 10.848 9.741 1.00 96.56 90 ARG A CA 1
ATOM 704 C C . ARG A 1 90 ? 3.802 9.414 10.160 1.00 96.56 90 ARG A C 1
ATOM 706 O O . ARG A 1 90 ? 2.670 9.109 10.546 1.00 96.56 90 ARG A O 1
ATOM 713 N N . PRO A 1 91 ? 4.803 8.513 10.127 1.00 95.81 91 PRO A N 1
ATOM 714 C CA . PRO A 1 91 ? 4.613 7.118 10.521 1.00 95.81 91 PRO A CA 1
ATOM 715 C C . PRO A 1 91 ? 4.179 6.967 11.985 1.00 95.81 91 PRO A C 1
ATOM 717 O O . PRO A 1 91 ? 3.594 5.953 12.354 1.00 95.81 91 PRO A O 1
ATOM 720 N N . ASP A 1 92 ? 4.447 7.959 12.832 1.00 97.56 92 ASP A N 1
ATOM 721 C CA . ASP A 1 92 ? 3.965 8.009 14.209 1.00 97.56 92 ASP A CA 1
ATOM 722 C C . ASP A 1 92 ? 2.436 8.147 14.296 1.00 97.56 92 ASP A C 1
ATOM 724 O O . ASP A 1 92 ? 1.820 7.489 15.137 1.00 97.56 92 ASP A O 1
ATOM 728 N N . LEU A 1 93 ? 1.821 8.928 13.399 1.00 97.12 93 LEU A N 1
ATOM 729 C CA . LEU A 1 93 ? 0.365 9.079 13.318 1.00 97.12 93 LEU A CA 1
ATOM 730 C C . LEU A 1 93 ? -0.297 7.854 12.678 1.00 97.12 93 LEU A C 1
ATOM 732 O O . LEU A 1 93 ? -1.333 7.402 13.155 1.00 97.12 93 LEU A O 1
ATOM 736 N N . GLY A 1 94 ? 0.334 7.254 11.665 1.00 95.81 94 GLY A N 1
ATOM 737 C CA . GLY A 1 94 ? -0.164 6.024 11.034 1.00 95.81 94 GLY A CA 1
ATOM 738 C C . GLY A 1 94 ? -0.159 4.789 11.951 1.00 95.81 94 GLY A C 1
ATOM 739 O O . GLY A 1 94 ? -0.860 3.820 11.678 1.00 95.81 94 GLY A O 1
ATOM 740 N N . ARG A 1 95 ? 0.612 4.814 13.050 1.00 96.00 95 ARG A N 1
ATOM 741 C CA . ARG A 1 95 ? 0.691 3.736 14.062 1.00 96.00 95 ARG A CA 1
ATOM 742 C C . ARG A 1 95 ? -0.268 3.923 15.242 1.00 96.00 95 ARG A C 1
ATOM 744 O O . ARG A 1 95 ? -0.215 3.145 16.194 1.00 96.00 95 ARG A O 1
ATOM 751 N N . ARG A 1 96 ? -1.100 4.963 15.226 1.00 97.12 96 ARG A N 1
ATOM 752 C CA . ARG A 1 96 ? -2.070 5.272 16.285 1.00 97.12 96 ARG A CA 1
ATOM 753 C C . ARG A 1 96 ? -3.448 5.436 15.667 1.00 97.12 96 ARG A C 1
ATOM 755 O O . ARG A 1 96 ? -3.548 5.902 14.542 1.00 97.12 96 ARG A O 1
ATOM 762 N N . LEU A 1 97 ? -4.494 5.059 16.393 1.00 97.94 97 LEU A N 1
ATOM 763 C CA . LEU A 1 97 ? -5.868 5.386 16.015 1.00 97.94 97 LEU A CA 1
ATOM 764 C C . LEU A 1 97 ? -6.164 6.856 16.323 1.00 97.94 97 LEU A C 1
ATOM 766 O O . LEU A 1 97 ? -5.576 7.418 17.253 1.00 97.94 97 LEU A O 1
ATOM 770 N N . ASP A 1 98 ? -7.077 7.459 15.565 1.00 98.06 98 ASP A N 1
ATOM 771 C CA . ASP A 1 98 ? -7.667 8.736 15.965 1.00 98.06 98 ASP A CA 1
ATOM 772 C C . ASP A 1 98 ? -8.580 8.563 17.196 1.00 98.06 98 ASP A C 1
ATOM 774 O O . ASP A 1 98 ? -8.971 7.453 17.571 1.00 98.06 98 ASP A O 1
ATOM 778 N N . GLU A 1 99 ? -8.904 9.668 17.869 1.00 98.06 99 GLU A N 1
ATOM 779 C CA . GLU A 1 99 ? -9.672 9.626 19.120 1.00 98.06 99 GLU A CA 1
ATOM 780 C C . GLU A 1 99 ? -11.075 9.028 18.927 1.00 98.06 99 GLU A C 1
ATOM 782 O O . GLU A 1 99 ? -11.540 8.247 19.761 1.00 98.06 99 GLU A O 1
ATOM 787 N N . ALA A 1 100 ? -11.727 9.327 17.798 1.00 98.00 100 ALA A N 1
ATOM 788 C CA . ALA A 1 100 ? -13.054 8.809 17.474 1.00 98.00 100 ALA A CA 1
ATOM 789 C C . ALA A 1 100 ? -13.046 7.283 17.284 1.00 98.00 100 ALA A C 1
ATOM 791 O O . ALA A 1 100 ? -13.957 6.585 17.733 1.00 98.00 100 ALA A O 1
ATOM 792 N N . SER A 1 101 ? -12.005 6.750 16.650 1.00 97.81 101 SER A N 1
ATOM 793 C CA . SER A 1 101 ? -11.810 5.320 16.427 1.00 97.81 101 SER A CA 1
ATOM 794 C C . SER A 1 101 ? -11.439 4.599 17.714 1.00 97.81 101 SER A C 1
ATOM 796 O O . SER A 1 101 ? -11.937 3.500 17.953 1.00 97.81 101 SER A O 1
ATOM 798 N N . VAL A 1 102 ? -10.634 5.219 18.585 1.00 97.81 102 VAL A N 1
ATOM 799 C CA . VAL A 1 102 ? -10.376 4.686 19.933 1.00 97.81 102 VAL A CA 1
ATOM 800 C C . VAL A 1 102 ? -11.681 4.543 20.711 1.00 97.81 102 VAL A C 1
ATOM 802 O O . VAL A 1 102 ? -11.923 3.490 21.302 1.00 97.81 102 VAL A O 1
ATOM 805 N N . GLN A 1 103 ? -12.528 5.573 20.702 1.00 97.44 103 GLN A N 1
ATOM 806 C CA . GLN A 1 103 ? -13.798 5.539 21.422 1.00 97.44 103 GLN A CA 1
ATOM 807 C C . GLN A 1 103 ? -14.740 4.469 20.855 1.00 97.44 103 GLN A C 1
ATOM 809 O O . GLN A 1 103 ? -15.232 3.628 21.606 1.00 97.44 103 GLN A O 1
ATOM 814 N N . ARG A 1 104 ? -14.892 4.420 19.527 1.00 96.81 104 ARG A N 1
ATOM 815 C CA . ARG A 1 104 ? -15.698 3.402 18.840 1.00 96.81 104 ARG A CA 1
ATOM 816 C C . ARG A 1 104 ? -15.232 1.978 19.150 1.00 96.81 104 ARG A C 1
ATOM 818 O O . ARG A 1 104 ? -16.056 1.099 19.386 1.00 96.81 104 ARG A O 1
ATOM 825 N N . LEU A 1 105 ? -13.919 1.738 19.164 1.00 95.12 105 LEU A N 1
ATOM 826 C CA . LEU A 1 105 ? -13.362 0.425 19.487 1.00 95.12 105 LEU A CA 1
ATOM 827 C C . LEU A 1 105 ? -13.633 0.031 20.945 1.00 95.12 105 LEU A C 1
ATOM 829 O O . LEU A 1 105 ? -13.957 -1.124 21.209 1.00 95.12 105 LEU A O 1
ATOM 833 N N . ARG A 1 106 ? -13.534 0.977 21.888 1.00 93.75 106 ARG A N 1
ATOM 834 C CA . ARG A 1 106 ? -13.850 0.731 23.305 1.00 93.75 106 ARG A CA 1
ATOM 835 C C . ARG A 1 106 ? -15.322 0.394 23.513 1.00 93.75 106 ARG A C 1
ATOM 837 O O . ARG A 1 106 ? -15.618 -0.545 24.241 1.00 93.75 106 ARG A O 1
ATOM 844 N N . GLU A 1 107 ? -16.223 1.127 22.866 1.00 93.56 107 GLU A N 1
ATOM 845 C CA . GLU A 1 107 ? -17.667 0.866 22.920 1.00 93.56 107 GLU A CA 1
ATOM 846 C C . GLU A 1 107 ? -18.014 -0.500 22.330 1.00 93.56 107 GLU A C 1
ATOM 848 O O . GLU A 1 107 ? -18.752 -1.265 22.945 1.00 93.56 107 GLU A O 1
ATOM 853 N N . TYR A 1 108 ? -17.424 -0.837 21.180 1.00 91.75 108 TYR A N 1
ATOM 854 C CA . TYR A 1 108 ? -17.588 -2.153 20.571 1.00 91.75 108 TYR A CA 1
ATOM 855 C C . TYR A 1 108 ? -17.100 -3.264 21.507 1.00 91.75 108 TYR A C 1
ATOM 857 O O . TYR A 1 108 ? -17.818 -4.231 21.740 1.00 91.75 108 TYR A O 1
ATOM 865 N N . ALA A 1 109 ? -15.906 -3.106 22.086 1.00 90.38 109 ALA A N 1
ATOM 866 C CA . ALA A 1 109 ? -15.325 -4.088 22.995 1.00 90.38 109 ALA A CA 1
ATOM 867 C C . ALA A 1 109 ? -16.125 -4.242 24.297 1.00 90.38 109 ALA A C 1
ATOM 869 O O . ALA A 1 109 ? -16.199 -5.347 24.813 1.00 90.38 109 ALA A O 1
ATOM 870 N N . ALA A 1 110 ? -16.756 -3.180 24.807 1.00 89.69 110 ALA A N 1
ATOM 871 C CA . ALA A 1 110 ? -17.574 -3.245 26.020 1.00 89.69 110 ALA A CA 1
ATOM 872 C C . ALA A 1 110 ? -18.815 -4.146 25.877 1.00 89.69 110 ALA A C 1
ATOM 874 O O . ALA A 1 110 ? -19.348 -4.598 26.885 1.00 89.69 110 ALA A O 1
ATOM 875 N N . GLY A 1 111 ? -19.268 -4.422 24.647 1.00 86.19 111 GLY A N 1
ATOM 876 C CA . GLY A 1 111 ? -20.348 -5.379 24.379 1.00 86.19 111 GLY A CA 1
ATOM 877 C C . GLY A 1 111 ? -19.933 -6.851 24.496 1.00 86.19 111 GLY A C 1
ATOM 878 O O . GLY A 1 111 ? -20.790 -7.730 24.463 1.00 86.19 111 GLY A O 1
ATOM 879 N N . TYR A 1 112 ? -18.636 -7.122 24.634 1.00 82.94 112 TYR A N 1
ATOM 880 C CA . TYR A 1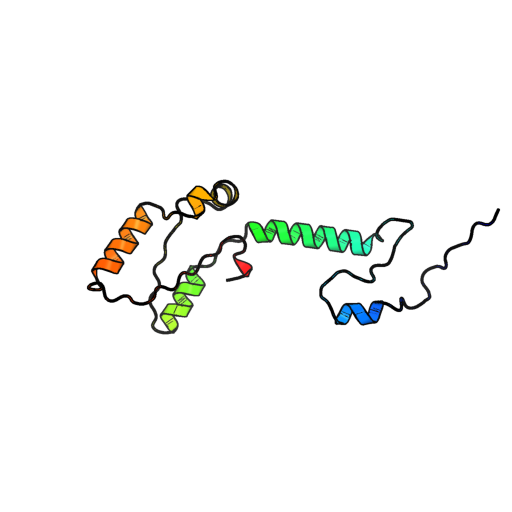 112 ? -18.075 -8.453 24.817 1.00 82.94 112 TYR A CA 1
ATOM 881 C C . TYR A 1 112 ? -17.390 -8.459 26.188 1.00 82.94 112 TYR A C 1
ATOM 883 O O . TYR A 1 112 ? -16.426 -7.724 26.371 1.00 82.94 112 TYR A O 1
ATOM 891 N N . ASP A 1 113 ? -17.869 -9.252 27.156 1.00 78.94 113 ASP A N 1
ATOM 892 C CA . ASP A 1 113 ? -17.406 -9.292 28.565 1.00 78.94 113 ASP A CA 1
ATOM 893 C C . ASP A 1 113 ? -15.943 -9.791 28.730 1.00 78.94 113 ASP A C 1
ATOM 895 O O . ASP A 1 113 ? -15.658 -10.775 29.410 1.00 78.94 113 ASP A O 1
ATOM 899 N N . GLY A 1 114 ? -14.980 -9.158 28.057 1.00 70.50 114 GLY A N 1
ATOM 900 C CA . GLY A 1 114 ? -13.576 -9.564 27.995 1.00 70.50 114 GLY A CA 1
ATOM 901 C C . GLY A 1 114 ? -13.295 -10.813 27.147 1.00 70.50 114 GLY A C 1
ATOM 902 O O . GLY A 1 114 ? -12.159 -11.273 27.125 1.00 70.50 114 GLY A O 1
ATOM 903 N N . GLN A 1 115 ? -14.287 -11.363 26.440 1.00 79.62 115 GLN A N 1
ATOM 904 C CA . GLN A 1 115 ? -14.189 -12.641 25.716 1.00 79.62 115 GLN A CA 1
ATOM 905 C C . GLN A 1 115 ? -13.766 -12.493 24.243 1.00 79.62 115 GLN A C 1
ATOM 907 O O . GLN A 1 115 ? -14.452 -12.971 23.341 1.00 79.62 115 GLN A O 1
ATOM 912 N N . ILE A 1 116 ? -12.650 -11.813 23.972 1.00 85.44 116 ILE A N 1
ATOM 913 C CA . ILE A 1 116 ? -12.075 -11.759 22.617 1.00 85.44 116 ILE A CA 1
ATOM 914 C C . ILE A 1 116 ? -10.672 -12.364 22.644 1.00 85.44 116 ILE A C 1
ATOM 916 O O . ILE A 1 116 ? -9.719 -11.715 23.067 1.00 85.44 116 ILE A O 1
ATOM 920 N N . ASP A 1 117 ? -10.544 -13.593 22.142 1.00 90.19 117 ASP A N 1
ATOM 921 C CA . ASP A 1 117 ? -9.258 -14.303 22.061 1.00 90.19 117 ASP A CA 1
ATOM 922 C C . ASP A 1 117 ? -8.431 -13.910 20.822 1.00 90.19 117 ASP A C 1
ATOM 924 O O . ASP A 1 117 ? -7.213 -14.086 20.791 1.00 90.19 117 ASP A O 1
ATOM 928 N N . LEU A 1 118 ? -9.087 -13.384 19.777 1.00 89.69 118 LEU A N 1
ATOM 929 C CA . LEU A 1 118 ? -8.467 -13.036 18.498 1.00 89.69 118 LEU A CA 1
ATOM 930 C C . LEU A 1 118 ? -9.105 -11.787 17.884 1.00 89.69 118 LEU A C 1
ATOM 932 O O . LEU A 1 118 ? -10.319 -11.715 17.712 1.00 89.69 118 LEU A O 1
ATOM 936 N N . ALA A 1 119 ? -8.259 -10.854 17.449 1.00 90.75 119 ALA A N 1
ATOM 937 C CA . ALA A 1 119 ? -8.642 -9.733 16.601 1.00 90.75 119 ALA A CA 1
ATOM 938 C C . ALA A 1 119 ? -7.879 -9.802 15.270 1.00 90.75 119 ALA A C 1
ATOM 940 O O . ALA A 1 119 ? -6.656 -9.946 15.255 1.00 90.75 119 ALA A O 1
ATOM 941 N N . ILE A 1 120 ? -8.601 -9.682 14.154 1.00 93.62 120 ILE A N 1
ATOM 942 C CA . ILE A 1 120 ? -8.021 -9.592 12.810 1.00 93.62 120 ILE A CA 1
ATOM 943 C C . ILE A 1 120 ? -8.176 -8.151 12.336 1.00 93.62 120 ILE A C 1
ATOM 945 O O . ILE A 1 120 ? -9.287 -7.630 12.286 1.00 93.62 120 ILE A O 1
ATOM 949 N N . VAL A 1 121 ? -7.060 -7.518 11.979 1.00 94.31 121 VAL A N 1
ATOM 950 C CA . VAL A 1 121 ? -7.033 -6.142 11.476 1.00 94.31 121 VAL A CA 1
ATOM 951 C C . VAL A 1 121 ? -6.622 -6.160 10.013 1.00 94.31 121 VAL A C 1
ATOM 953 O O . VAL A 1 121 ? -5.616 -6.769 9.653 1.00 94.31 121 VAL A O 1
ATOM 956 N N . VAL A 1 122 ? -7.399 -5.470 9.183 1.00 93.50 122 VAL A N 1
ATOM 957 C CA . VAL A 1 122 ? -7.109 -5.251 7.766 1.00 93.50 122 VAL A CA 1
ATOM 958 C C . VAL A 1 122 ? -6.879 -3.758 7.568 1.00 93.50 122 VAL A C 1
ATOM 960 O O . VAL A 1 122 ? -7.713 -2.949 7.968 1.00 93.50 122 VAL A O 1
ATOM 963 N N . ALA A 1 123 ? -5.740 -3.396 6.985 1.00 92.69 123 ALA A N 1
ATOM 964 C CA . ALA A 1 123 ? -5.363 -2.014 6.713 1.00 92.69 123 ALA A CA 1
ATOM 965 C C . ALA A 1 123 ? -4.624 -1.932 5.373 1.00 92.69 123 ALA A C 1
ATOM 967 O O . ALA A 1 123 ? -3.906 -2.859 5.006 1.00 92.69 123 ALA A O 1
ATOM 968 N N . ASP A 1 124 ? -4.773 -0.811 4.677 1.00 89.88 124 ASP A N 1
ATOM 969 C CA . ASP A 1 124 ? -4.185 -0.544 3.359 1.00 89.88 124 ASP A CA 1
ATOM 970 C C . ASP A 1 124 ? -2.661 -0.385 3.381 1.00 89.88 124 ASP A C 1
ATOM 972 O O . ASP A 1 124 ? -1.957 -0.762 2.439 1.00 89.88 124 ASP A O 1
ATOM 976 N N . GLY A 1 125 ? -2.137 0.199 4.457 1.00 89.81 125 GLY A N 1
ATOM 977 C CA . GLY A 1 125 ? -0.714 0.456 4.612 1.00 89.81 125 GLY A CA 1
ATOM 978 C C . GLY A 1 125 ? -0.159 1.293 3.457 1.00 89.81 125 GLY A C 1
ATOM 979 O O . GLY A 1 125 ? -0.687 2.342 3.095 1.00 89.81 125 GLY A O 1
ATOM 980 N N . LEU A 1 126 ? 0.929 0.816 2.848 1.00 91.25 126 LEU A N 1
ATOM 981 C CA . LEU A 1 126 ? 1.569 1.502 1.720 1.00 91.25 126 LEU A CA 1
ATOM 982 C C . LEU A 1 126 ? 1.001 1.098 0.351 1.00 91.25 126 LEU A C 1
ATOM 984 O O . LEU A 1 126 ? 1.335 1.738 -0.644 1.00 91.25 126 LEU A O 1
ATOM 988 N N . SER A 1 127 ? 0.132 0.084 0.275 1.00 90.94 127 SER A N 1
ATOM 989 C CA . SER A 1 127 ? -0.405 -0.420 -0.993 1.00 90.94 127 SER A CA 1
ATOM 990 C C . SER A 1 127 ? -1.830 -0.937 -0.830 1.00 90.94 127 SER A C 1
ATOM 992 O O . SER A 1 127 ? -2.035 -2.111 -0.532 1.00 90.94 127 SER A O 1
ATOM 994 N N . ALA A 1 128 ? -2.810 -0.086 -1.146 1.00 88.38 128 ALA A N 1
ATOM 995 C CA . ALA A 1 128 ? -4.220 -0.472 -1.166 1.00 88.38 128 ALA A CA 1
ATOM 996 C C . ALA A 1 128 ? -4.503 -1.643 -2.127 1.00 88.38 128 ALA A C 1
ATOM 998 O O . ALA A 1 128 ? -5.363 -2.459 -1.849 1.00 88.38 128 ALA A O 1
ATOM 999 N N . LEU A 1 129 ? -3.735 -1.776 -3.218 1.00 86.81 129 LEU A N 1
ATOM 1000 C CA . LEU A 1 129 ? -3.875 -2.869 -4.193 1.00 86.81 129 LEU A CA 1
ATOM 1001 C C . LEU A 1 129 ? -3.468 -4.257 -3.669 1.00 86.81 129 LEU A C 1
ATOM 1003 O O . LEU A 1 129 ? -3.688 -5.249 -4.359 1.00 86.81 129 LEU A O 1
ATOM 1007 N N . ALA A 1 130 ? -2.801 -4.334 -2.515 1.00 86.12 130 ALA A N 1
ATOM 1008 C CA . ALA A 1 130 ? -2.320 -5.600 -1.958 1.00 86.12 130 ALA A CA 1
ATOM 1009 C C . ALA A 1 130 ? -3.319 -6.247 -0.984 1.00 86.12 130 ALA A C 1
ATOM 1011 O O . ALA A 1 130 ? -3.022 -7.313 -0.442 1.00 86.12 130 ALA A O 1
ATOM 1012 N N . VAL A 1 131 ? -4.451 -5.583 -0.740 1.00 83.81 131 VAL A N 1
ATOM 1013 C CA . VAL A 1 131 ? -5.452 -5.918 0.276 1.00 83.81 131 VAL A CA 1
ATOM 1014 C C . VAL A 1 131 ? -6.782 -6.189 -0.406 1.00 83.81 131 VAL A C 1
ATOM 1016 O O . VAL A 1 131 ? -7.378 -7.242 -0.093 1.00 83.81 131 VAL A O 1
#

pLDDT: mean 88.7, std 14.36, range [34.41, 98.19]

Sequence (131 aa):
MNDKHLPDASAENPWLPLRQLTPARIALGRTGTSLPTRPQLDFQYAHAQARDAVHLPFDHAAISDGLRQRGRDSLLLHSAAADRHVYLQRPDLGRRLDEASVQRLREYAAGYDGQIDLAIVVADGLSALAV

Organism: Pseudomonas aeruginosa (NCBI:txid287)

Radius of gyration: 25.08 Å; chains: 1; bounding box: 66×31×64 Å